Protein AF-A0A2W2C0R0-F1 (afdb_monomer_lite)

Secondary structure (DSSP, 8-state):
-----------------HHHHHHHHHHHHHHHT--HHHHHHHHHHT--SSHHHHHHHHHTT----

Organism: NCBI:txid2670374

Foldseek 3Di:
DDDDPPPDPDDDDDDDDPVRLVVVLVVLCVVVVHDPVVLLVCLAVVHDPDPSSVVSCVVNVHDRD

pLDDT: mean 87.79, std 14.39, range [40.66, 97.69]

Structure (mmCIF, N/CA/C/O backbone):
data_AF-A0A2W2C0R0-F1
#
_entry.id   AF-A0A2W2C0R0-F1
#
loop_
_atom_site.group_PDB
_atom_site.id
_atom_site.type_symbol
_atom_site.label_atom_id
_atom_site.label_alt_id
_atom_site.label_comp_id
_atom_site.label_asym_id
_atom_site.label_entity_id
_atom_site.label_seq_id
_atom_site.pdbx_PDB_ins_code
_atom_site.Cartn_x
_atom_site.Cartn_y
_atom_site.Cartn_z
_atom_site.occupancy
_atom_site.B_iso_or_equiv
_atom_site.auth_seq_id
_atom_site.auth_comp_id
_atom_site.auth_asym_id
_atom_site.auth_atom_id
_atom_site.pdbx_PDB_model_num
ATOM 1 N N . MET A 1 1 ? -16.341 -13.996 -41.407 1.00 40.66 1 MET A N 1
ATOM 2 C CA . MET A 1 1 ? -16.346 -13.388 -40.057 1.00 40.66 1 MET A CA 1
ATOM 3 C C . MET A 1 1 ? -15.113 -12.505 -39.958 1.00 40.66 1 MET A C 1
ATOM 5 O O . MET A 1 1 ? -14.019 -13.033 -40.070 1.00 40.66 1 MET A O 1
ATOM 9 N N . ALA A 1 2 ? -15.270 -11.182 -39.874 1.00 46.06 2 ALA A N 1
ATOM 10 C CA . ALA A 1 2 ? -14.142 -10.253 -39.799 1.00 46.06 2 ALA A CA 1
ATOM 11 C C . ALA A 1 2 ? -13.855 -9.909 -38.330 1.00 46.06 2 ALA A C 1
ATOM 13 O O . ALA A 1 2 ? -14.704 -9.337 -37.646 1.00 46.06 2 ALA A O 1
ATOM 14 N N . THR A 1 3 ? -12.676 -10.282 -37.838 1.00 55.72 3 THR A N 1
ATOM 15 C CA . THR A 1 3 ? -12.132 -9.827 -36.554 1.00 55.72 3 THR A CA 1
ATOM 16 C C . THR A 1 3 ? -11.909 -8.318 -36.616 1.00 55.72 3 THR A C 1
ATOM 18 O O . THR A 1 3 ? -11.086 -7.845 -37.397 1.00 55.72 3 THR A O 1
ATOM 21 N N . LYS A 1 4 ? -12.657 -7.553 -35.811 1.00 59.44 4 LYS A N 1
ATOM 22 C CA . LYS A 1 4 ? -12.417 -6.117 -35.627 1.00 59.44 4 LYS A CA 1
ATOM 23 C C . LYS A 1 4 ? -10.999 -5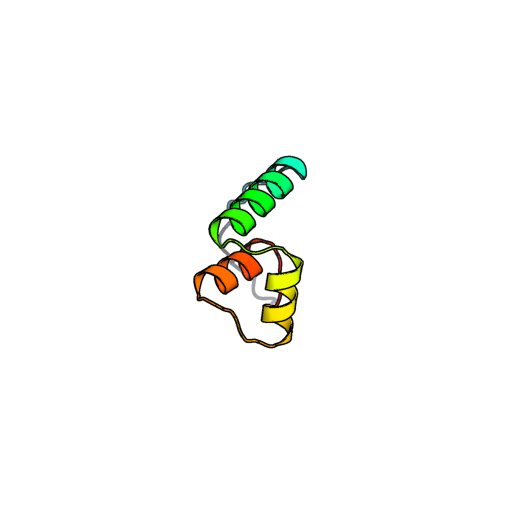.920 -35.069 1.00 59.44 4 LYS A C 1
ATOM 25 O O . LYS A 1 4 ? -10.704 -6.508 -34.027 1.00 59.44 4 LYS A O 1
ATOM 30 N N . PRO A 1 5 ? -10.134 -5.111 -35.702 1.00 58.00 5 PRO A N 1
ATOM 31 C CA . PRO A 1 5 ? -8.875 -4.729 -35.084 1.00 58.00 5 PRO A CA 1
ATOM 32 C C . PRO A 1 5 ? -9.192 -3.878 -33.850 1.00 58.00 5 PRO A C 1
ATOM 34 O O . PRO A 1 5 ? -9.934 -2.899 -33.925 1.00 58.00 5 PRO A O 1
ATOM 37 N N . ASN A 1 6 ? -8.680 -4.292 -32.694 1.00 62.25 6 ASN A N 1
ATOM 38 C CA . ASN A 1 6 ? -8.788 -3.534 -31.455 1.00 62.25 6 ASN A CA 1
ATOM 39 C C . ASN A 1 6 ? -7.883 -2.294 -31.565 1.00 62.25 6 ASN A C 1
ATOM 41 O O . ASN A 1 6 ? -6.697 -2.363 -31.260 1.00 62.25 6 ASN A O 1
ATOM 45 N N . SER A 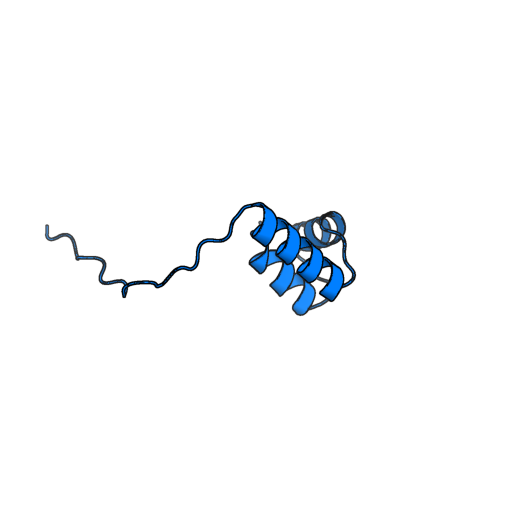1 7 ? -8.420 -1.180 -32.068 1.00 65.12 7 SER A N 1
ATOM 46 C CA . SER A 1 7 ? -7.719 0.103 -32.230 1.00 65.12 7 SER A CA 1
ATOM 47 C C . SER A 1 7 ? -7.586 0.858 -30.900 1.00 65.12 7 SER A C 1
ATOM 49 O O . SER A 1 7 ? -8.029 1.999 -30.783 1.00 65.12 7 SER A O 1
ATOM 51 N N . ALA A 1 8 ? -7.012 0.228 -29.872 1.00 68.50 8 ALA A N 1
ATOM 52 C CA . ALA A 1 8 ? -6.584 0.972 -28.691 1.00 68.50 8 ALA A CA 1
ATOM 53 C C . ALA A 1 8 ? -5.399 1.880 -29.086 1.00 68.50 8 ALA A C 1
ATOM 55 O O . ALA A 1 8 ? -4.507 1.417 -29.803 1.00 68.50 8 ALA A O 1
ATOM 56 N N . PRO A 1 9 ? -5.383 3.163 -28.677 1.00 72.44 9 PRO A N 1
ATOM 57 C CA . PRO A 1 9 ? -4.260 4.050 -28.962 1.00 72.44 9 PRO A CA 1
ATOM 58 C C . PRO A 1 9 ? -2.968 3.494 -28.341 1.00 72.44 9 PRO A C 1
ATOM 60 O O . PRO A 1 9 ? -3.040 2.781 -27.334 1.00 72.44 9 PRO A O 1
ATOM 63 N N . PRO A 1 10 ? -1.790 3.806 -28.910 1.00 75.56 10 PRO A N 1
ATOM 64 C CA . PRO A 1 10 ? -0.519 3.403 -28.323 1.00 75.56 10 PRO A CA 1
ATOM 65 C C . PRO A 1 10 ? -0.415 3.992 -26.913 1.00 75.56 10 PRO A C 1
ATOM 67 O O . PRO A 1 10 ? -0.405 5.209 -26.735 1.00 75.56 10 PRO A O 1
ATOM 70 N N . VAL A 1 11 ? -0.406 3.120 -25.905 1.00 82.50 11 VAL A N 1
ATOM 71 C CA . VAL A 1 11 ? -0.229 3.512 -24.508 1.00 82.50 11 VAL A CA 1
ATOM 72 C C . VAL A 1 11 ? 1.260 3.659 -24.232 1.00 82.50 11 VAL A C 1
ATOM 74 O O . VAL A 1 11 ? 2.030 2.718 -24.409 1.00 82.50 11 VAL A O 1
ATOM 77 N N . GLU A 1 12 ? 1.674 4.849 -23.815 1.00 84.38 12 GLU A N 1
ATOM 78 C CA . GLU A 1 12 ? 3.035 5.082 -23.347 1.00 84.38 12 GLU A CA 1
ATOM 79 C C . GLU A 1 12 ? 3.115 4.653 -21.876 1.00 84.38 12 GLU A C 1
ATOM 81 O O . GLU A 1 12 ? 2.395 5.177 -21.022 1.00 84.38 12 GLU A O 1
ATOM 86 N N . ALA A 1 13 ? 3.934 3.640 -21.590 1.00 83.94 13 ALA A N 1
ATOM 87 C CA . ALA A 1 13 ? 4.106 3.086 -20.254 1.00 83.94 13 ALA A CA 1
ATOM 88 C C . ALA A 1 13 ? 5.528 3.356 -19.756 1.00 83.94 13 ALA A C 1
ATOM 90 O O . ALA A 1 13 ? 6.500 3.114 -20.467 1.00 83.94 13 ALA A O 1
ATOM 91 N N . VAL A 1 14 ? 5.639 3.831 -18.516 1.00 86.81 14 VAL A N 1
ATOM 92 C CA . VAL A 1 14 ? 6.917 3.930 -17.807 1.00 86.81 14 VAL A CA 1
ATOM 93 C C . VAL A 1 14 ? 7.046 2.708 -16.910 1.00 86.81 14 VAL A C 1
ATOM 95 O O . VAL A 1 14 ? 6.250 2.524 -15.987 1.00 86.81 14 VAL A O 1
ATOM 98 N N . GLU A 1 15 ? 8.038 1.868 -17.188 1.00 90.12 15 GLU A N 1
ATOM 99 C CA . GLU A 1 15 ? 8.360 0.725 -16.339 1.00 90.12 15 GLU A CA 1
ATOM 100 C C . GLU A 1 15 ? 9.107 1.189 -15.087 1.00 90.12 15 GLU A C 1
ATOM 102 O O . GLU A 1 15 ? 10.017 2.013 -15.151 1.00 90.12 15 GLU A O 1
ATOM 107 N N . LEU A 1 16 ? 8.707 0.651 -13.936 1.00 91.75 16 LEU A N 1
ATOM 108 C CA . LEU A 1 16 ? 9.398 0.862 -12.671 1.00 91.75 16 LEU A CA 1
ATOM 109 C C . LEU A 1 16 ? 10.193 -0.385 -12.321 1.00 91.75 16 LEU A C 1
ATOM 111 O O . LEU A 1 16 ? 9.695 -1.510 -12.428 1.00 91.75 16 LEU A O 1
ATOM 115 N N . THR A 1 17 ? 11.393 -0.183 -11.797 1.00 96.31 17 THR A N 1
ATOM 116 C CA . THR A 1 17 ? 12.118 -1.258 -11.127 1.00 96.31 17 THR A CA 1
ATOM 117 C C . THR A 1 17 ? 11.377 -1.700 -9.854 1.00 96.31 17 THR A C 1
ATOM 119 O O . THR A 1 17 ? 10.609 -0.928 -9.259 1.00 96.31 17 THR A O 1
ATOM 122 N N . PRO A 1 18 ? 11.623 -2.930 -9.363 1.00 94.12 18 PRO A N 1
ATOM 123 C CA . PRO A 1 18 ? 11.032 -3.405 -8.111 1.00 94.12 18 PRO A CA 1
ATOM 124 C C . PRO A 1 18 ? 11.310 -2.485 -6.912 1.00 94.12 18 PRO A C 1
ATOM 126 O O . PRO A 1 18 ? 10.435 -2.284 -6.065 1.00 94.12 18 PRO A O 1
ATOM 129 N N . ASP A 1 19 ? 12.499 -1.882 -6.856 1.00 96.75 19 ASP A N 1
ATOM 130 C CA . ASP A 1 19 ? 12.904 -0.990 -5.768 1.00 96.75 19 ASP A CA 1
ATOM 131 C C . ASP A 1 19 ? 12.202 0.369 -5.829 1.00 96.75 19 ASP A C 1
ATOM 133 O O . ASP A 1 19 ? 11.753 0.888 -4.797 1.00 96.75 19 ASP A O 1
ATOM 137 N N . GLU A 1 20 ? 12.045 0.934 -7.027 1.00 96.19 20 GLU A N 1
ATOM 138 C CA . GLU A 1 20 ? 11.257 2.151 -7.237 1.00 96.19 20 GLU A CA 1
ATOM 139 C C . GLU A 1 20 ? 9.804 1.924 -6.843 1.00 96.19 20 GLU A C 1
ATOM 141 O O . GLU A 1 20 ? 9.225 2.733 -6.107 1.00 96.19 20 GLU A O 1
ATOM 146 N N . TYR A 1 21 ? 9.242 0.781 -7.236 1.00 93.62 21 TYR A N 1
ATOM 147 C CA . TYR A 1 21 ? 7.896 0.399 -6.843 1.00 93.62 21 TYR A CA 1
ATOM 148 C C . TYR A 1 21 ? 7.768 0.246 -5.320 1.00 93.62 21 TYR A C 1
ATOM 150 O O . TYR A 1 21 ? 6.860 0.809 -4.701 1.00 93.62 21 TYR A O 1
ATOM 158 N N . ALA A 1 22 ? 8.709 -0.443 -4.669 1.00 94.56 22 ALA A N 1
ATOM 159 C CA . ALA A 1 22 ? 8.712 -0.613 -3.218 1.00 94.56 22 ALA A CA 1
ATOM 160 C C . ALA A 1 22 ? 8.856 0.726 -2.470 1.00 94.56 22 ALA A C 1
ATOM 16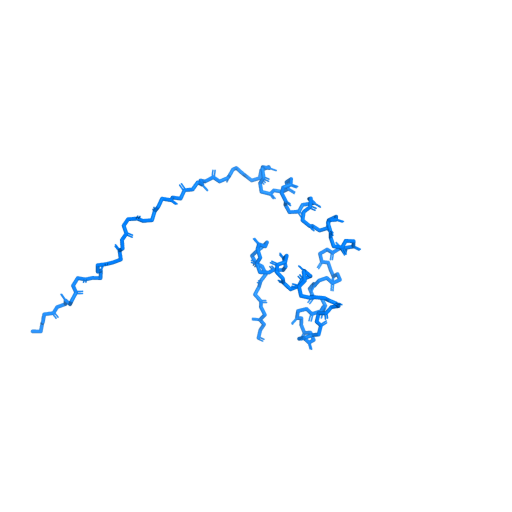2 O O . ALA A 1 22 ? 8.237 0.940 -1.419 1.00 94.56 22 ALA A O 1
ATOM 163 N N . LYS A 1 23 ? 9.661 1.657 -2.992 1.00 96.69 23 LYS A N 1
ATOM 164 C CA . LYS A 1 23 ? 9.801 3.020 -2.458 1.00 96.69 23 LYS A CA 1
ATOM 165 C C . LYS A 1 23 ? 8.503 3.816 -2.617 1.00 96.69 23 LYS A C 1
ATOM 167 O O . LYS A 1 23 ? 8.032 4.388 -1.630 1.00 96.69 23 LYS A O 1
ATOM 172 N N . ALA A 1 24 ? 7.898 3.804 -3.803 1.00 95.00 24 ALA A N 1
ATOM 173 C CA . ALA A 1 24 ? 6.633 4.481 -4.081 1.00 95.00 24 ALA A CA 1
ATOM 174 C C . ALA A 1 24 ? 5.494 3.938 -3.206 1.00 95.00 24 ALA A C 1
ATOM 176 O O . ALA A 1 24 ? 4.774 4.713 -2.574 1.00 95.00 24 ALA A O 1
ATOM 177 N N . LYS A 1 25 ? 5.396 2.611 -3.061 1.00 95.88 25 LYS A N 1
ATOM 178 C CA . LYS A 1 25 ? 4.423 1.950 -2.181 1.00 95.88 25 LYS A CA 1
ATOM 179 C C . LYS A 1 25 ? 4.563 2.417 -0.732 1.00 95.88 25 LYS A C 1
ATOM 181 O O . LYS A 1 25 ? 3.570 2.791 -0.110 1.00 95.88 25 LYS A O 1
ATOM 186 N N . ARG A 1 26 ? 5.787 2.454 -0.189 1.00 96.75 26 ARG A N 1
ATOM 187 C CA . ARG A 1 26 ? 6.042 2.957 1.177 1.00 96.75 26 ARG A CA 1
ATOM 188 C C . ARG A 1 26 ? 5.635 4.423 1.336 1.00 96.75 26 ARG A C 1
ATOM 190 O O . ARG A 1 26 ? 5.011 4.772 2.337 1.00 96.75 26 ARG A O 1
ATOM 197 N N . ALA A 1 27 ? 5.950 5.269 0.356 1.00 97.00 27 ALA A N 1
ATOM 198 C CA . ALA A 1 27 ? 5.571 6.680 0.374 1.00 97.00 27 ALA A CA 1
ATOM 199 C C . ALA A 1 27 ? 4.045 6.874 0.322 1.00 97.00 27 ALA A C 1
ATOM 201 O O . ALA A 1 27 ? 3.497 7.658 1.098 1.00 97.00 27 ALA A O 1
ATOM 202 N N . ALA A 1 28 ? 3.347 6.117 -0.528 1.00 96.50 28 ALA A N 1
ATOM 203 C CA . ALA A 1 28 ? 1.893 6.169 -0.653 1.00 96.50 28 ALA A CA 1
ATOM 204 C C . ALA A 1 28 ? 1.195 5.766 0.655 1.00 96.50 28 ALA A C 1
ATOM 206 O O . ALA A 1 28 ? 0.323 6.492 1.134 1.00 96.50 28 ALA A O 1
ATOM 207 N N . LEU A 1 29 ? 1.639 4.673 1.284 1.00 97.00 29 LEU A N 1
ATOM 208 C CA . LEU A 1 29 ? 1.157 4.225 2.596 1.00 97.00 29 LEU A CA 1
ATOM 209 C C . LEU A 1 29 ? 1.376 5.289 3.682 1.00 97.00 29 LEU A C 1
ATOM 211 O O . LEU A 1 29 ? 0.449 5.639 4.415 1.00 97.00 29 LEU A O 1
ATOM 215 N N . LYS A 1 30 ? 2.581 5.875 3.728 1.00 97.50 30 LYS A N 1
ATOM 216 C CA . LYS A 1 30 ? 2.906 6.976 4.645 1.00 97.50 30 LYS A CA 1
ATOM 217 C C . LYS A 1 30 ? 1.989 8.185 4.433 1.00 97.50 30 LYS A C 1
ATOM 219 O O . LYS A 1 30 ? 1.576 8.798 5.409 1.00 97.50 30 LYS A O 1
ATOM 224 N N . SER A 1 31 ? 1.625 8.497 3.187 1.00 96.69 31 SER A N 1
ATOM 225 C CA . SER A 1 31 ? 0.778 9.655 2.858 1.00 96.69 31 SER A CA 1
ATOM 226 C C . SER A 1 31 ? -0.653 9.573 3.403 1.00 96.69 31 SER A C 1
ATOM 228 O O . SER A 1 31 ? -1.303 10.605 3.558 1.00 96.69 31 SER A O 1
ATOM 230 N N . VAL A 1 32 ? -1.143 8.364 3.691 1.00 96.88 32 VAL A N 1
ATOM 231 C CA . VAL A 1 32 ? -2.463 8.128 4.299 1.00 96.88 32 VAL A CA 1
ATOM 232 C C . VAL A 1 32 ? -2.366 7.695 5.762 1.00 96.88 32 VAL A C 1
ATOM 234 O O . VAL A 1 32 ? -3.394 7.473 6.391 1.00 96.88 32 VAL A O 1
ATOM 237 N N . GLY A 1 33 ? -1.151 7.574 6.309 1.00 97.69 33 GLY A N 1
ATOM 238 C CA . GLY A 1 33 ? -0.921 7.149 7.691 1.00 97.69 33 GLY A CA 1
ATOM 239 C C . GLY A 1 33 ? -1.356 5.709 7.982 1.00 97.69 33 GLY A C 1
ATOM 240 O O . GLY A 1 33 ? -1.644 5.383 9.130 1.00 97.69 33 GLY A O 1
ATOM 241 N N . LEU A 1 34 ? -1.431 4.848 6.961 1.00 96.88 34 LEU A N 1
ATOM 242 C CA . LEU A 1 34 ? -1.911 3.471 7.093 1.00 96.88 34 LEU A CA 1
ATOM 243 C C . LEU A 1 34 ? -0.830 2.471 6.708 1.00 96.88 34 LEU A C 1
ATOM 245 O O . LEU A 1 34 ? -0.072 2.656 5.758 1.00 96.88 34 LEU A O 1
ATOM 249 N N . THR A 1 35 ? -0.815 1.348 7.413 1.00 96.88 35 THR A N 1
ATOM 250 C CA . THR A 1 35 ? -0.088 0.156 6.978 1.00 96.88 35 THR A CA 1
ATOM 251 C C . THR A 1 35 ? -0.839 -0.553 5.853 1.00 96.88 35 THR A C 1
ATOM 253 O O . THR A 1 35 ? -2.061 -0.442 5.724 1.00 96.88 35 THR A O 1
ATOM 256 N N . TYR A 1 36 ? -0.117 -1.373 5.086 1.00 95.50 36 TYR A N 1
ATOM 257 C CA . TYR A 1 36 ? -0.729 -2.230 4.069 1.00 95.50 36 TYR A CA 1
ATOM 258 C C . TYR A 1 36 ? -1.842 -3.112 4.655 1.00 95.50 36 TYR A C 1
ATOM 260 O O . TYR A 1 36 ? -2.928 -3.177 4.093 1.00 95.50 36 TYR A O 1
ATOM 268 N N . ARG A 1 37 ? -1.614 -3.728 5.825 1.00 95.75 37 ARG A N 1
ATOM 269 C CA . ARG A 1 37 ? -2.614 -4.579 6.494 1.00 95.75 37 ARG A CA 1
ATOM 270 C C . ARG A 1 37 ? -3.881 -3.825 6.892 1.00 95.75 37 ARG A C 1
ATOM 272 O O . ARG A 1 37 ? -4.969 -4.388 6.837 1.00 95.75 37 ARG A O 1
ATOM 279 N N . GLN A 1 38 ? -3.770 -2.567 7.314 1.00 96.56 38 GLN A N 1
ATOM 280 C CA . GLN A 1 38 ? -4.953 -1.757 7.616 1.00 96.56 38 GLN A CA 1
ATOM 281 C C . GLN A 1 38 ? -5.753 -1.445 6.350 1.00 96.56 38 GLN A C 1
ATOM 283 O O . GLN A 1 38 ? -6.970 -1.611 6.376 1.00 96.56 38 GLN A O 1
ATOM 288 N N . LEU A 1 39 ? -5.086 -1.067 5.255 1.00 95.94 39 LEU A N 1
ATOM 289 C CA . LEU A 1 39 ? -5.745 -0.870 3.959 1.00 95.94 39 LEU A CA 1
ATOM 290 C C . LEU A 1 39 ? -6.385 -2.155 3.434 1.00 95.94 39 LEU A C 1
ATOM 292 O O . LEU A 1 39 ? -7.520 -2.122 2.981 1.00 95.94 39 LEU A O 1
ATOM 296 N N . GLU A 1 40 ? -5.701 -3.291 3.555 1.00 95.50 40 GLU A N 1
ATOM 297 C CA . GLU A 1 40 ? -6.234 -4.590 3.148 1.00 95.50 40 GLU A CA 1
ATOM 298 C C . GLU A 1 40 ? -7.517 -4.935 3.915 1.00 95.50 40 GLU A C 1
ATOM 300 O O . GLU A 1 40 ? -8.493 -5.388 3.321 1.00 95.50 40 GLU A O 1
ATOM 305 N N . ARG A 1 41 ? -7.559 -4.683 5.230 1.00 96.25 41 ARG A N 1
ATOM 306 C CA . ARG A 1 41 ? -8.783 -4.886 6.020 1.00 96.25 41 ARG A CA 1
ATOM 307 C C . ARG A 1 41 ? -9.925 -3.985 5.556 1.00 96.25 41 ARG A C 1
ATOM 309 O O . ARG A 1 41 ? -11.037 -4.479 5.425 1.00 96.25 41 ARG A O 1
ATOM 316 N N . GLN A 1 42 ? -9.644 -2.710 5.286 1.00 96.00 42 GLN A N 1
ATOM 317 C CA . GLN A 1 42 ? -10.635 -1.766 4.757 1.00 96.00 42 GLN A CA 1
ATOM 318 C C . GLN A 1 42 ? -11.163 -2.199 3.384 1.00 96.00 42 GLN A C 1
ATOM 320 O O . GLN A 1 42 ? -12.362 -2.138 3.134 1.00 96.00 42 GLN A O 1
ATOM 325 N N . ALA A 1 43 ? -10.280 -2.694 2.514 1.00 94.94 43 ALA A N 1
ATOM 326 C CA . ALA A 1 43 ? -10.660 -3.207 1.204 1.00 94.94 43 ALA A CA 1
ATOM 327 C C . ALA A 1 43 ? -11.553 -4.450 1.312 1.00 94.94 43 ALA A C 1
ATOM 329 O O . ALA A 1 43 ? -12.548 -4.548 0.602 1.00 94.94 43 ALA A O 1
ATOM 330 N N . ARG A 1 44 ? -11.243 -5.375 2.233 1.00 94.50 44 ARG A N 1
ATOM 331 C CA . ARG A 1 44 ? -12.066 -6.573 2.476 1.00 94.50 44 ARG A CA 1
ATOM 332 C C . ARG A 1 44 ? -13.444 -6.247 3.050 1.00 94.50 44 ARG A C 1
ATOM 334 O O . ARG A 1 44 ? -14.390 -6.965 2.753 1.00 94.50 44 ARG A O 1
ATOM 341 N N . SER A 1 45 ? -13.559 -5.211 3.880 1.0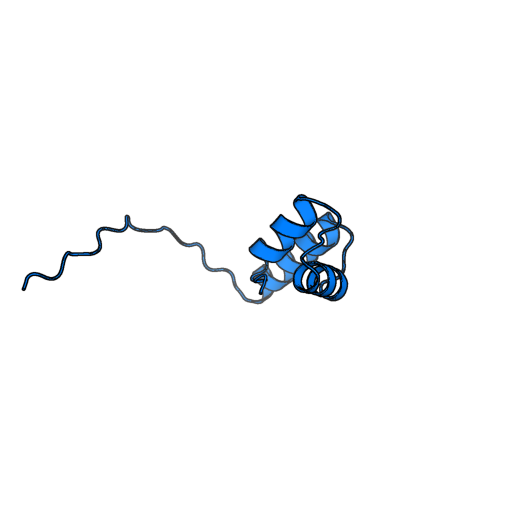0 94.81 45 SER A N 1
ATOM 342 C CA . SER A 1 45 ? -14.848 -4.769 4.425 1.00 94.81 45 SER A CA 1
ATOM 343 C C . SER A 1 45 ? -15.606 -3.812 3.500 1.00 94.81 45 SER A C 1
ATOM 345 O O . SER A 1 45 ? -16.741 -3.458 3.809 1.00 94.81 45 SER A O 1
ATOM 347 N N . GLY A 1 46 ? -14.986 -3.348 2.408 1.00 93.12 46 GLY A N 1
ATOM 348 C CA . GLY A 1 46 ? -15.526 -2.298 1.538 1.00 93.12 46 GLY A CA 1
ATOM 349 C C . GLY A 1 46 ? -15.612 -0.917 2.203 1.00 93.12 46 GLY A C 1
ATOM 350 O O . GLY A 1 46 ? -16.191 0.006 1.634 1.00 93.12 46 GLY A O 1
ATOM 351 N N . GLN A 1 47 ? -15.048 -0.752 3.402 1.00 95.12 47 GLN A N 1
ATOM 352 C CA . GLN A 1 47 ? -15.158 0.463 4.207 1.00 95.12 47 GLN A CA 1
ATOM 353 C C . GLN A 1 47 ? -13.788 1.119 4.361 1.00 95.12 47 GLN A C 1
ATOM 355 O O . GLN A 1 47 ? -13.021 0.809 5.276 1.00 95.12 47 GLN A O 1
ATOM 360 N N . PHE A 1 48 ? -13.483 2.052 3.460 1.00 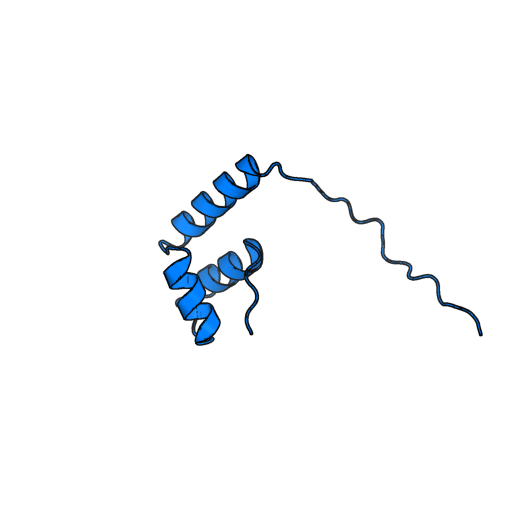96.69 48 PHE A N 1
ATOM 361 C CA . PHE A 1 48 ? -12.275 2.867 3.551 1.00 96.69 48 PHE A CA 1
ATOM 362 C C . PHE A 1 48 ? -12.460 4.037 4.512 1.00 96.69 48 PHE A C 1
ATOM 364 O O . PHE A 1 48 ? -13.493 4.701 4.511 1.00 96.69 48 PHE A O 1
ATOM 371 N N . SER A 1 49 ? -11.415 4.350 5.279 1.00 95.81 49 SER A N 1
ATOM 372 C CA . SER A 1 49 ? -11.436 5.492 6.203 1.00 95.81 49 SER A CA 1
ATOM 373 C C . SER A 1 49 ? -11.432 6.846 5.488 1.00 95.81 49 SER A C 1
ATOM 375 O O . SER A 1 49 ? -11.742 7.867 6.094 1.00 95.81 49 SER A O 1
ATOM 377 N N . SER A 1 50 ? -11.046 6.880 4.209 1.00 96.88 50 SER A N 1
ATOM 378 C CA . SER A 1 50 ? -11.112 8.074 3.367 1.00 96.88 50 SER A CA 1
ATOM 379 C C . SER A 1 50 ? -11.055 7.722 1.874 1.00 96.88 50 SER A C 1
ATOM 381 O O . SER A 1 50 ? -10.510 6.676 1.504 1.00 96.88 50 SER A O 1
ATOM 383 N N . PRO A 1 51 ? -11.490 8.629 0.977 1.00 96.31 51 PRO A N 1
ATOM 384 C CA . PRO A 1 51 ? -11.295 8.463 -0.464 1.00 96.31 51 PRO A CA 1
ATOM 385 C C . PRO A 1 51 ? -9.817 8.335 -0.861 1.00 96.31 51 PRO A C 1
ATOM 387 O O . PRO A 1 51 ? -9.480 7.637 -1.815 1.00 96.31 51 PRO A O 1
ATOM 390 N N . ARG A 1 52 ? -8.910 8.991 -0.123 1.00 96.56 52 ARG A N 1
ATOM 391 C CA . ARG A 1 52 ? -7.465 8.912 -0.380 1.00 96.56 52 ARG A CA 1
ATOM 392 C C . ARG A 1 52 ? -6.910 7.526 -0.051 1.00 96.56 52 ARG A C 1
ATOM 394 O O . ARG A 1 52 ? -6.086 7.025 -0.809 1.00 96.56 52 ARG A O 1
ATOM 401 N N . ALA A 1 53 ? -7.393 6.893 1.021 1.00 97.06 53 ALA A N 1
ATOM 402 C CA . ALA A 1 53 ? -7.049 5.512 1.363 1.00 97.06 53 ALA A CA 1
ATOM 403 C C . ALA A 1 53 ? -7.465 4.541 0.245 1.00 97.06 53 ALA A C 1
ATOM 405 O O . ALA A 1 53 ? -6.655 3.720 -0.183 1.00 97.06 53 ALA A O 1
ATOM 406 N N . HIS A 1 54 ? -8.672 4.708 -0.303 1.00 96.38 54 HIS A N 1
ATOM 407 C CA . HIS A 1 54 ? -9.133 3.910 -1.441 1.00 96.38 54 HIS A CA 1
ATOM 408 C C . HIS A 1 54 ? -8.255 4.115 -2.689 1.00 96.38 54 HIS A C 1
ATOM 410 O O . HIS A 1 54 ? -7.801 3.142 -3.288 1.00 96.38 54 HIS A O 1
ATOM 416 N N . LYS A 1 55 ? -7.928 5.366 -3.044 1.00 96.12 55 LYS A N 1
ATOM 417 C CA . LYS A 1 55 ? -7.027 5.654 -4.178 1.00 96.12 55 LYS A CA 1
ATOM 418 C C . LYS A 1 55 ? -5.655 5.000 -4.013 1.00 96.12 55 LYS A C 1
ATOM 420 O O . LYS A 1 55 ? -5.141 4.432 -4.969 1.00 96.12 55 LYS A O 1
ATOM 425 N N . VAL A 1 56 ? -5.073 5.059 -2.811 1.00 96.94 56 VAL A N 1
ATOM 426 C CA . VAL A 1 56 ? -3.788 4.401 -2.526 1.00 96.94 56 VAL A CA 1
ATOM 427 C C . VAL A 1 56 ? -3.897 2.890 -2.701 1.00 96.94 56 VAL A C 1
ATOM 429 O O . VAL A 1 56 ? -3.005 2.314 -3.311 1.00 96.94 56 VAL A O 1
ATOM 432 N N . TRP A 1 57 ? -4.971 2.257 -2.218 1.00 96.25 57 TRP A N 1
ATOM 433 C CA . TRP A 1 57 ? -5.186 0.816 -2.386 1.00 96.25 57 TRP A CA 1
ATOM 434 C C . TRP A 1 57 ? -5.171 0.398 -3.858 1.00 96.25 57 TRP A C 1
ATOM 436 O O . TRP A 1 57 ? -4.404 -0.488 -4.225 1.00 96.25 57 TRP A O 1
ATOM 446 N N . VAL A 1 58 ? -5.938 1.093 -4.700 1.00 94.81 58 VAL A N 1
ATOM 447 C CA . VAL A 1 58 ? -5.987 0.820 -6.145 1.00 94.81 58 VAL A CA 1
ATOM 448 C C . VAL A 1 58 ? -4.624 1.059 -6.800 1.00 94.81 58 VAL A C 1
ATOM 450 O O . VAL A 1 58 ? -4.151 0.229 -7.570 1.00 94.81 58 VAL A O 1
ATOM 453 N N . ALA A 1 59 ? -3.950 2.161 -6.458 1.00 93.19 59 ALA A N 1
ATOM 454 C CA . ALA A 1 59 ? -2.672 2.533 -7.064 1.00 93.19 59 ALA A CA 1
ATOM 455 C C . ALA A 1 59 ? -1.528 1.547 -6.763 1.00 93.19 59 ALA A C 1
ATOM 457 O O . ALA A 1 59 ? -0.631 1.390 -7.585 1.00 93.19 59 ALA A O 1
ATOM 458 N N . ILE A 1 60 ? -1.541 0.874 -5.606 1.00 93.06 60 ILE A N 1
ATOM 459 C CA . ILE A 1 60 ? -0.510 -0.113 -5.224 1.00 93.06 60 ILE A CA 1
ATOM 460 C C . ILE A 1 60 ? -0.863 -1.551 -5.649 1.00 93.06 60 ILE A C 1
ATOM 462 O O . ILE A 1 60 ? -0.333 -2.512 -5.079 1.00 93.06 60 ILE A O 1
ATOM 466 N N . GLY A 1 61 ? -1.778 -1.701 -6.612 1.00 87.38 61 GLY A N 1
ATOM 467 C CA . GLY A 1 61 ? -2.207 -2.995 -7.151 1.00 87.38 61 GLY A CA 1
ATOM 468 C C . GLY A 1 61 ? -3.172 -3.764 -6.246 1.00 87.38 61 GLY A C 1
ATOM 469 O O . GLY A 1 61 ? -3.310 -4.978 -6.374 1.00 87.38 61 GLY A O 1
ATOM 470 N N . GLY A 1 62 ? -3.811 -3.086 -5.293 1.00 82.94 62 GLY A N 1
ATOM 471 C CA . GLY A 1 62 ? -4.882 -3.664 -4.498 1.00 82.94 62 GLY A CA 1
ATOM 472 C C . GLY A 1 62 ? -6.186 -3.694 -5.290 1.00 82.94 62 GLY A C 1
ATOM 473 O O . GLY A 1 62 ? -6.619 -2.681 -5.834 1.00 82.94 62 GLY A O 1
ATOM 474 N N . HIS A 1 63 ? -6.852 -4.844 -5.310 1.00 75.88 63 HIS A N 1
ATOM 475 C CA . HIS A 1 63 ? -8.190 -4.985 -5.880 1.00 75.88 63 HIS A CA 1
ATOM 476 C C . HIS A 1 63 ? -9.197 -5.178 -4.747 1.00 75.88 63 HIS A C 1
ATOM 478 O O . HIS A 1 63 ? -8.927 -5.903 -3.786 1.00 75.88 63 HIS A O 1
ATOM 484 N N . ALA A 1 64 ? -10.331 -4.480 -4.812 1.00 60.94 64 ALA A N 1
ATOM 485 C CA . ALA A 1 64 ? -11.486 -4.836 -3.996 1.00 60.94 64 ALA A CA 1
ATOM 486 C C . ALA A 1 64 ? -12.091 -6.129 -4.564 1.00 60.94 64 ALA A C 1
ATOM 488 O O . ALA A 1 64 ? -12.052 -6.339 -5.778 1.00 60.94 64 ALA A O 1
ATOM 489 N N . ARG A 1 65 ? -12.569 -7.007 -3.682 1.00 57.03 65 ARG A N 1
ATOM 490 C CA . ARG A 1 65 ? -13.300 -8.213 -4.078 1.00 57.03 65 ARG A CA 1
ATOM 491 C C . ARG A 1 65 ? -14.762 -7.889 -4.327 1.00 57.03 65 ARG A C 1
ATOM 493 O O . 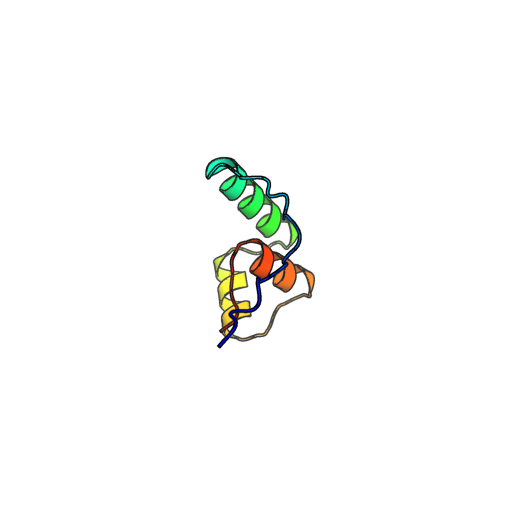ARG A 1 65 ? -15.267 -6.988 -3.622 1.00 57.03 65 ARG A O 1
#

Sequence (65 aa):
MATKPNSAPPVEAVELTPDEYAKAKRAALKSVGLTYRQLERQARSGQFSSPRAHKVWVAIGGHAR

Radius of gyration: 16.4 Å; chains: 1; bounding box: 29×23×48 Å